Protein AF-A0A3D4Q460-F1 (afdb_monomer)

Mean predicted aligned error: 18.68 Å

Foldseek 3Di:
DVVCCVPCVVVVVVVVVVVVVVVVVVVVVVVVVVVVVVVVVVVVVVVVVVVVVVVVVVVVVVVVVVVVVVVVPDPDPPPPDLPLPVVLVVLLVVCVPDDDDQLDPSNLSVVSPDDPVPDDPVSVVSCVVRVD

Sequence (132 aa):
MIRFFREQKFLAALLTLSLLVILACFIMIHYTNKKAAEAAITAQEAKQVQTTIDTMTVIAGIAEQELQESASNEAPVNPVGDVKPQESLDRVAALNGRVPE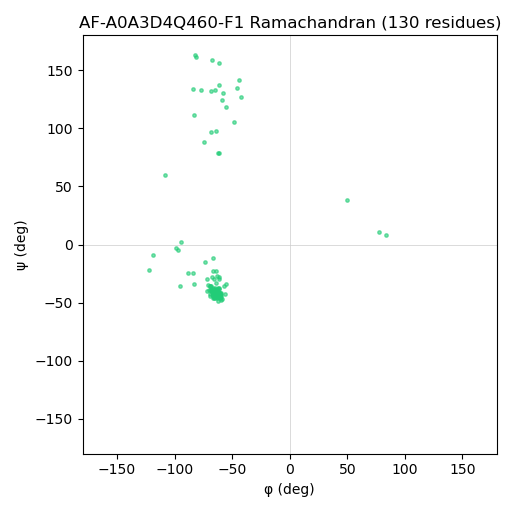VGSDDWCEVMMVKDADAWTKEEQDIFAQRCL

Structure (mmCIF, N/CA/C/O backbone):
data_AF-A0A3D4Q460-F1
#
_entry.id   AF-A0A3D4Q460-F1
#
loop_
_atom_site.group_PDB
_atom_site.id
_atom_site.type_symbol
_atom_site.label_atom_id
_atom_site.label_alt_id
_atom_site.label_comp_id
_atom_site.label_asym_id
_atom_site.label_entity_id
_atom_site.label_seq_id
_atom_site.pdbx_PDB_ins_code
_atom_site.Cartn_x
_atom_site.Cartn_y
_atom_site.Cartn_z
_atom_site.occupancy
_atom_site.B_iso_or_equiv
_atom_site.auth_seq_id
_atom_site.auth_comp_id
_atom_site.auth_asym_id
_atom_site.auth_atom_id
_atom_site.pdbx_PDB_model_num
ATOM 1 N N . MET A 1 1 ? -45.057 -24.743 46.962 1.00 53.94 1 MET A N 1
ATOM 2 C CA . MET A 1 1 ? -44.633 -23.363 46.630 1.00 53.94 1 MET A CA 1
ATOM 3 C C . MET A 1 1 ? -45.817 -22.412 46.383 1.00 53.94 1 MET A C 1
ATOM 5 O O . MET A 1 1 ? -45.833 -21.337 46.959 1.00 53.94 1 MET A O 1
ATOM 9 N N . ILE A 1 2 ? -46.861 -22.818 45.642 1.00 60.94 2 ILE A N 1
ATOM 10 C CA . ILE A 1 2 ? -48.012 -21.954 45.274 1.00 60.94 2 ILE A CA 1
ATOM 11 C C . 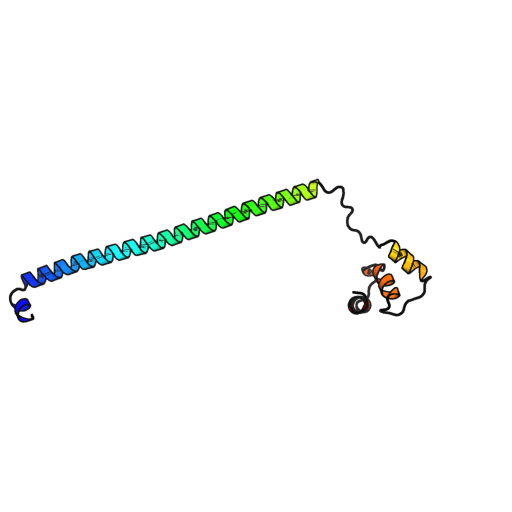ILE A 1 2 ? -48.898 -21.507 46.467 1.00 60.94 2 ILE A C 1
ATOM 13 O O . ILE A 1 2 ? -49.441 -20.407 46.440 1.00 60.94 2 ILE A O 1
ATOM 17 N N . ARG A 1 3 ? -49.018 -22.295 47.553 1.00 57.47 3 ARG A N 1
ATOM 18 C CA . ARG A 1 3 ? -49.792 -21.882 48.751 1.00 57.47 3 ARG A CA 1
ATOM 19 C C . ARG A 1 3 ? -49.115 -20.773 49.576 1.00 57.47 3 ARG A C 1
ATOM 21 O O . ARG A 1 3 ? -49.816 -19.940 50.135 1.00 57.47 3 ARG A O 1
ATOM 28 N N . PHE A 1 4 ? -47.780 -20.703 49.567 1.00 64.12 4 PHE A N 1
ATOM 29 C CA . PHE A 1 4 ? -46.998 -19.692 50.300 1.00 64.12 4 PHE A CA 1
ATOM 30 C C . PHE A 1 4 ? -47.195 -18.280 49.719 1.00 64.12 4 PHE A C 1
ATOM 32 O O . PHE A 1 4 ? -47.359 -17.310 50.454 1.00 64.12 4 PHE A O 1
ATOM 39 N N . PHE A 1 5 ? -47.292 -18.186 48.388 1.00 61.03 5 PHE A N 1
ATOM 40 C CA . PHE A 1 5 ? -47.586 -16.943 47.663 1.00 61.03 5 PHE A CA 1
ATOM 41 C C . PHE A 1 5 ? -49.003 -16.405 47.911 1.00 61.03 5 PHE A C 1
ATOM 43 O O . PHE A 1 5 ? -49.249 -15.214 47.728 1.00 61.03 5 PHE A O 1
ATOM 50 N N . ARG A 1 6 ? -49.946 -17.262 48.326 1.00 65.81 6 ARG A N 1
ATOM 51 C CA . ARG A 1 6 ? -51.343 -16.864 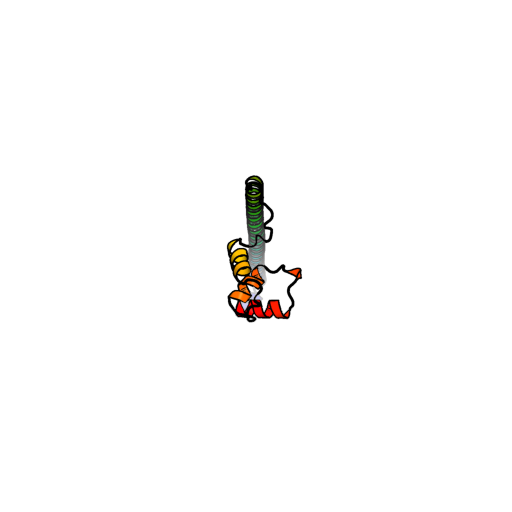48.540 1.00 65.81 6 ARG A CA 1
ATOM 52 C C . ARG A 1 6 ? -51.574 -16.225 49.911 1.00 65.81 6 ARG A C 1
ATOM 54 O O . ARG A 1 6 ? -52.392 -15.313 50.009 1.00 65.81 6 ARG A O 1
ATOM 61 N N . GLU A 1 7 ? -50.856 -16.682 50.936 1.00 72.50 7 GLU A N 1
ATOM 62 C CA . GLU A 1 7 ? -50.992 -16.205 52.322 1.00 72.50 7 GLU A CA 1
ATOM 63 C C . GLU A 1 7 ? -49.980 -15.109 52.682 1.00 72.50 7 GLU A C 1
ATOM 65 O O . GLU A 1 7 ? -50.344 -14.154 53.362 1.00 72.50 7 GLU A O 1
ATOM 70 N N . GLN A 1 8 ? -48.745 -15.160 52.168 1.00 76.94 8 GLN A N 1
ATOM 71 C CA . GLN A 1 8 ? -47.710 -14.155 52.448 1.00 76.94 8 GLN A CA 1
ATOM 72 C C . GLN A 1 8 ? -47.412 -13.258 51.242 1.00 76.94 8 GLN A C 1
ATOM 74 O O . GLN A 1 8 ? -46.286 -13.170 50.749 1.00 76.94 8 GLN A O 1
ATOM 79 N N . LYS A 1 9 ? -48.445 -12.545 50.778 1.00 81.00 9 LYS A N 1
ATOM 80 C CA . LYS A 1 9 ? -48.375 -11.636 49.617 1.00 81.00 9 LYS A CA 1
ATOM 81 C C . LYS A 1 9 ? -47.306 -10.546 49.771 1.00 81.00 9 LYS A C 1
ATOM 83 O O . LYS A 1 9 ? -46.647 -10.197 48.798 1.00 81.00 9 LYS A O 1
ATOM 88 N N . PHE A 1 10 ? -47.100 -10.049 50.993 1.00 85.00 10 PHE A N 1
ATOM 89 C CA . PHE A 1 10 ? -46.072 -9.048 51.301 1.00 85.00 10 PHE A CA 1
ATOM 90 C C . PHE A 1 10 ? -44.649 -9.582 51.134 1.00 85.00 10 PHE A C 1
ATOM 92 O O . PHE A 1 10 ? -43.802 -8.906 50.553 1.00 85.00 10 PHE A O 1
ATOM 99 N N . LEU A 1 11 ? -44.391 -10.802 51.611 1.00 84.62 11 LEU A N 1
ATOM 100 C CA . LEU A 1 11 ? -43.069 -11.416 51.520 1.00 84.62 11 LEU A CA 1
ATOM 101 C C . LEU A 1 11 ? -42.719 -11.727 50.059 1.00 84.62 11 LEU A C 1
ATOM 103 O O . LEU A 1 11 ? -41.613 -11.437 49.615 1.00 84.62 11 LEU A O 1
ATOM 107 N N . ALA A 1 12 ? -43.694 -12.222 49.290 1.00 84.56 12 ALA A N 1
ATOM 108 C CA . ALA A 1 12 ? -43.563 -12.409 47.848 1.00 84.56 12 ALA A CA 1
ATOM 109 C C . ALA A 1 12 ? -43.271 -11.091 47.107 1.00 84.56 12 ALA A C 1
ATOM 111 O O . ALA A 1 12 ? -42.358 -11.053 46.285 1.00 84.56 12 ALA A O 1
ATOM 112 N N . ALA A 1 13 ? -43.993 -10.011 47.433 1.00 86.69 13 ALA A N 1
ATOM 113 C CA . ALA A 1 13 ? -43.798 -8.696 46.820 1.00 86.69 13 ALA A CA 1
ATOM 114 C C . ALA A 1 13 ? -42.394 -8.123 47.091 1.00 86.69 13 ALA A C 1
ATOM 116 O O . ALA A 1 13 ? -41.733 -7.643 46.168 1.00 86.69 13 ALA A O 1
ATOM 117 N N . LEU A 1 14 ? -41.904 -8.229 48.331 1.00 88.25 14 LEU A N 1
ATOM 118 C CA . LEU A 1 14 ? -40.551 -7.802 48.708 1.00 88.25 14 LEU A CA 1
ATOM 119 C C . LEU A 1 14 ? -39.465 -8.597 47.976 1.00 88.25 14 LEU A C 1
ATOM 121 O O . LEU A 1 14 ? -38.483 -8.01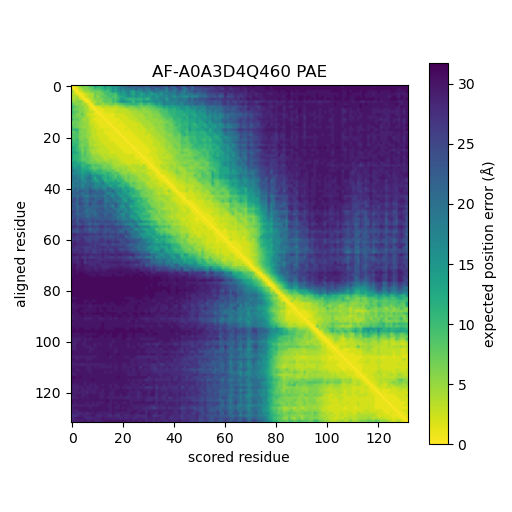8 47.515 1.00 88.25 14 LEU A O 1
ATOM 125 N N . LEU A 1 15 ? -39.657 -9.907 47.823 1.00 89.19 15 LEU A N 1
ATOM 126 C CA . LEU A 1 15 ? -38.712 -10.774 47.120 1.00 89.19 15 LEU A CA 1
ATOM 127 C C . LEU A 1 15 ? -38.661 -10.435 45.622 1.00 89.19 15 LEU A C 1
ATOM 129 O O . LEU A 1 15 ? -37.577 -10.312 45.057 1.00 89.19 15 LEU A O 1
ATOM 133 N N . THR A 1 16 ? -39.815 -10.188 44.992 1.00 89.50 16 THR A N 1
ATOM 134 C CA . THR A 1 16 ? -39.869 -9.742 43.589 1.00 89.50 16 THR A CA 1
ATOM 135 C C . THR A 1 16 ? -39.269 -8.354 43.382 1.00 89.50 16 THR A C 1
ATOM 137 O O . THR A 1 16 ? -38.584 -8.137 42.386 1.00 89.50 16 THR A O 1
ATOM 140 N N . LEU A 1 17 ? -39.476 -7.426 44.324 1.00 92.12 17 LEU A N 1
ATOM 141 C CA . LEU A 1 17 ? -38.900 -6.082 44.261 1.00 92.12 17 LEU A CA 1
ATOM 142 C C . LEU A 1 17 ? -37.372 -6.137 44.385 1.00 92.12 17 LEU A C 1
ATOM 144 O O . LEU A 1 17 ? -36.666 -5.516 43.598 1.00 92.12 17 LEU A O 1
ATOM 148 N N . SER A 1 18 ? -36.868 -6.933 45.331 1.00 93.50 18 SER A N 1
ATOM 149 C CA . SER A 1 18 ? -35.435 -7.180 45.509 1.00 93.50 18 SER A CA 1
ATOM 150 C C . SER A 1 18 ? -34.806 -7.773 44.245 1.00 93.50 18 SER A C 1
ATOM 152 O O . SER A 1 18 ? -33.800 -7.264 43.750 1.00 93.50 18 SER A O 1
ATOM 154 N N . LEU A 1 19 ? -35.450 -8.785 43.652 1.00 94.25 19 LEU A N 1
ATOM 155 C CA . LEU A 1 19 ? -34.990 -9.389 42.404 1.00 94.25 19 LEU A CA 1
ATOM 156 C C . LEU A 1 19 ? -34.943 -8.366 41.261 1.00 94.25 19 LEU A C 1
ATOM 158 O O . LEU A 1 19 ? -33.961 -8.327 40.527 1.00 94.25 19 LEU A O 1
ATOM 162 N N . LEU A 1 20 ? -35.968 -7.516 41.130 1.00 94.94 20 LEU A N 1
ATOM 163 C CA . LEU A 1 20 ? -36.027 -6.470 40.105 1.00 94.94 20 LEU A CA 1
ATOM 164 C C . LEU A 1 20 ? -34.879 -5.466 40.227 1.00 94.94 20 LEU A C 1
ATOM 166 O O . LEU A 1 20 ? -34.289 -5.096 39.213 1.00 94.94 20 LEU A O 1
ATOM 170 N N . VAL A 1 21 ? -34.537 -5.055 41.449 1.00 95.69 21 VAL A N 1
ATOM 171 C CA . VAL A 1 21 ? -33.413 -4.139 41.692 1.00 95.69 21 VAL A CA 1
ATOM 172 C C . VAL A 1 21 ? -32.090 -4.789 41.286 1.00 95.69 21 VAL A C 1
ATOM 174 O O . VAL A 1 21 ? -31.298 -4.171 40.579 1.00 95.69 21 VAL A O 1
ATOM 177 N N . ILE A 1 22 ? -31.870 -6.055 41.653 1.00 95.00 22 ILE A N 1
ATOM 178 C CA . ILE A 1 22 ? -30.656 -6.795 41.275 1.00 95.00 22 ILE A CA 1
ATOM 179 C C . ILE A 1 22 ? -30.551 -6.930 39.750 1.00 95.00 22 ILE A C 1
ATOM 181 O O . ILE A 1 22 ? -29.478 -6.721 39.181 1.00 95.00 22 ILE A O 1
ATOM 185 N N . LEU A 1 23 ? -31.664 -7.228 39.077 1.00 94.62 23 LEU A N 1
ATOM 186 C CA . LEU A 1 23 ? -31.721 -7.366 37.621 1.00 94.62 23 LEU A CA 1
ATOM 187 C C . LEU A 1 23 ? -31.433 -6.031 36.921 1.00 94.62 23 LEU A C 1
ATOM 189 O O . LEU A 1 23 ? -30.655 -5.992 35.969 1.00 94.62 23 LEU A O 1
ATOM 193 N N . ALA A 1 24 ? -31.983 -4.928 37.436 1.00 93.44 24 ALA A N 1
ATOM 194 C CA . ALA A 1 24 ? -31.700 -3.586 36.939 1.00 93.44 24 ALA A CA 1
ATOM 195 C C . ALA A 1 24 ? -30.217 -3.214 37.101 1.00 93.44 24 ALA A C 1
ATOM 197 O O . ALA A 1 24 ? -29.614 -2.704 36.157 1.00 93.44 24 ALA A O 1
ATOM 198 N N . CYS A 1 25 ? -29.602 -3.523 38.249 1.00 91.56 25 CYS A N 1
ATOM 199 C CA . CYS A 1 25 ? -28.169 -3.312 38.464 1.00 91.56 25 CYS A CA 1
ATOM 200 C C . CYS A 1 25 ? -27.315 -4.126 37.482 1.00 91.56 25 CYS A C 1
ATOM 202 O O . CYS A 1 25 ? -26.394 -3.578 36.877 1.00 91.56 25 CYS A O 1
ATOM 204 N N . PHE A 1 26 ? -27.641 -5.404 37.270 1.00 94.81 26 PHE A N 1
ATOM 205 C CA . PHE A 1 26 ? -26.927 -6.260 36.318 1.00 94.81 26 PHE A CA 1
ATOM 206 C C . PHE A 1 26 ? -27.005 -5.727 34.886 1.00 94.81 26 PHE A C 1
ATOM 208 O O . PHE A 1 26 ? -25.986 -5.660 34.196 1.00 94.81 26 PHE A O 1
ATOM 215 N N . ILE A 1 27 ? -28.198 -5.308 34.454 1.00 92.62 27 ILE A N 1
ATOM 216 C CA . ILE A 1 27 ? -28.405 -4.715 33.129 1.00 92.62 27 ILE A CA 1
ATOM 217 C C . ILE A 1 27 ? -27.575 -3.438 32.987 1.00 92.62 27 ILE A C 1
ATOM 219 O O . ILE A 1 27 ? -26.902 -3.261 31.973 1.00 92.62 27 ILE A O 1
ATOM 223 N N . MET A 1 28 ? -27.578 -2.570 34.003 1.00 91.00 28 MET A N 1
ATOM 224 C CA . MET A 1 28 ? -26.853 -1.301 33.953 1.00 91.00 28 MET A CA 1
ATOM 225 C C . MET A 1 28 ? -25.338 -1.521 33.825 1.00 91.00 28 MET A C 1
ATOM 227 O O . MET A 1 28 ? -24.718 -0.902 32.965 1.00 91.00 28 MET A O 1
ATOM 231 N N . ILE A 1 29 ? -24.767 -2.457 34.596 1.00 91.75 29 ILE A N 1
ATOM 232 C CA . ILE A 1 29 ? -23.339 -2.821 34.541 1.00 91.75 29 ILE A CA 1
ATOM 233 C C . ILE A 1 29 ? -22.966 -3.422 33.180 1.00 91.75 29 ILE A C 1
ATOM 235 O O . ILE A 1 29 ? -21.935 -3.079 32.600 1.00 91.75 29 ILE A O 1
ATOM 239 N N . HIS A 1 30 ? -23.799 -4.312 32.637 1.00 87.00 30 HIS A N 1
ATOM 240 C CA . HIS A 1 30 ? -23.538 -4.892 31.319 1.00 87.00 30 HIS A CA 1
ATOM 241 C C . HIS A 1 30 ? -23.573 -3.839 30.212 1.00 87.00 30 HIS A C 1
ATOM 243 O O . HIS A 1 30 ? -22.756 -3.877 29.291 1.00 87.00 30 HIS A O 1
ATOM 249 N N . TYR A 1 31 ? -24.504 -2.891 30.302 1.00 87.88 31 TYR A N 1
ATOM 250 C CA . TYR A 1 31 ? -24.667 -1.853 29.296 1.00 87.88 31 TYR A CA 1
ATOM 251 C C . TYR A 1 31 ? -23.529 -0.827 29.334 1.00 87.88 31 TYR A C 1
ATOM 253 O O . TYR A 1 31 ? -23.029 -0.430 28.281 1.00 87.88 31 TYR A O 1
ATOM 261 N N . THR A 1 32 ? -23.073 -0.430 30.527 1.00 86.88 32 THR A N 1
ATOM 262 C CA . THR A 1 32 ? -21.921 0.471 30.675 1.00 86.88 32 THR A CA 1
ATOM 263 C C . THR A 1 32 ? -20.627 -0.187 30.213 1.00 86.88 32 THR A C 1
ATOM 265 O O . THR A 1 32 ? -19.885 0.432 29.453 1.00 86.88 32 THR A O 1
ATOM 268 N N . ASN A 1 33 ? -20.386 -1.451 30.573 1.00 86.69 33 ASN A N 1
ATOM 269 C CA . ASN A 1 33 ? -19.197 -2.182 30.128 1.00 86.69 33 ASN A CA 1
ATOM 270 C C . ASN A 1 33 ? -19.167 -2.377 28.610 1.00 86.69 33 ASN A C 1
ATOM 272 O O . ASN A 1 33 ? -18.116 -2.213 27.995 1.00 86.69 3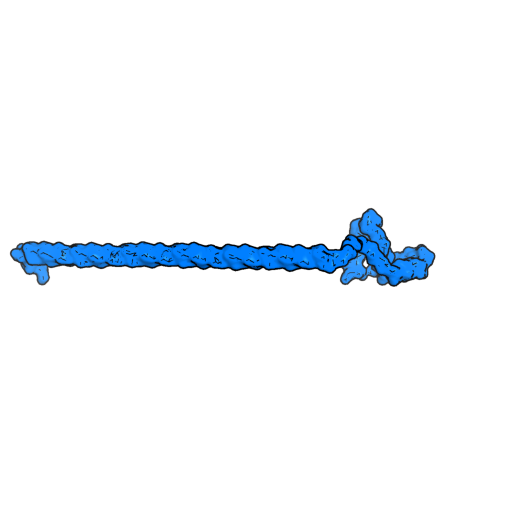3 ASN A O 1
ATOM 276 N N . LYS A 1 34 ? -20.314 -2.675 27.985 1.00 82.19 34 LYS A N 1
ATOM 277 C CA . LYS A 1 34 ? -20.394 -2.817 26.527 1.00 82.19 34 LYS A CA 1
ATOM 278 C C . LYS A 1 34 ? -20.071 -1.503 25.811 1.00 82.19 34 LYS A C 1
ATOM 280 O O . LYS A 1 34 ? -19.255 -1.497 24.896 1.00 82.19 34 LYS A O 1
ATOM 285 N N . LYS A 1 35 ? -20.640 -0.385 26.272 1.00 79.06 35 LYS A N 1
ATOM 286 C CA . LYS A 1 35 ? -20.339 0.938 25.704 1.00 79.06 35 LYS A CA 1
ATOM 287 C C . LYS A 1 35 ? -18.886 1.360 25.913 1.00 79.06 35 LYS A C 1
ATOM 289 O O . LYS A 1 35 ? -18.292 1.943 25.013 1.00 79.06 35 LYS A O 1
ATOM 294 N N . ALA A 1 36 ? -18.312 1.066 27.079 1.00 75.06 36 ALA A N 1
ATOM 295 C CA . ALA A 1 36 ? -16.907 1.348 27.355 1.00 75.06 36 ALA A CA 1
ATOM 296 C C . ALA A 1 36 ? -15.972 0.520 26.455 1.00 75.06 36 ALA A C 1
ATOM 298 O O . ALA A 1 36 ? -14.980 1.050 25.961 1.00 75.06 36 ALA A O 1
ATOM 299 N N . ALA A 1 37 ? -16.313 -0.746 26.195 1.00 75.75 37 ALA A N 1
ATOM 300 C CA . ALA A 1 37 ? -15.566 -1.605 25.281 1.00 75.75 37 ALA A CA 1
ATOM 301 C C . ALA A 1 37 ? -15.627 -1.097 23.831 1.00 75.75 37 ALA A C 1
ATOM 303 O O . ALA A 1 37 ? -14.591 -0.980 23.184 1.00 75.75 37 ALA A O 1
ATOM 304 N N . GLU A 1 38 ? -16.812 -0.729 23.336 1.00 73.62 38 GLU A N 1
ATOM 305 C CA . GLU A 1 38 ? -16.979 -0.173 21.984 1.00 73.62 38 GLU A CA 1
ATOM 306 C C . GLU A 1 38 ? -16.210 1.151 21.816 1.00 73.62 38 GLU A C 1
ATOM 308 O O . GLU A 1 38 ? -15.494 1.328 20.831 1.00 73.62 38 GLU A O 1
ATOM 313 N N . ALA A 1 39 ? -16.265 2.043 22.812 1.00 73.81 39 ALA A N 1
ATOM 314 C CA . ALA A 1 39 ? -15.505 3.292 22.800 1.00 73.81 39 ALA A CA 1
ATOM 315 C C . ALA A 1 39 ? -13.982 3.057 22.789 1.00 73.81 39 ALA A C 1
ATOM 317 O O . ALA A 1 39 ? -13.256 3.737 22.062 1.00 73.81 39 ALA A O 1
ATOM 318 N N . ALA A 1 40 ? -13.491 2.071 23.547 1.00 74.94 40 ALA A N 1
ATOM 319 C CA . ALA A 1 40 ? -12.073 1.723 23.575 1.00 74.94 40 ALA A CA 1
ATOM 320 C C . ALA A 1 40 ? -11.579 1.178 22.224 1.00 74.94 40 ALA A C 1
ATOM 322 O O . ALA A 1 40 ? -10.503 1.571 21.776 1.00 74.94 40 ALA A O 1
ATOM 323 N N . ILE A 1 41 ? -12.381 0.344 21.549 1.00 73.25 41 ILE A N 1
ATOM 324 C CA . ILE A 1 41 ? -12.056 -0.180 20.213 1.00 73.25 41 ILE A CA 1
ATOM 325 C C . ILE A 1 41 ? -11.962 0.973 19.206 1.00 73.25 41 ILE A C 1
ATOM 327 O O . ILE A 1 41 ? -10.943 1.110 18.536 1.00 73.25 41 ILE A O 1
ATOM 331 N N . THR A 1 42 ? -12.955 1.870 19.174 1.00 77.38 42 THR A N 1
ATOM 332 C CA . THR A 1 42 ? -12.931 3.021 18.251 1.00 77.38 42 THR A CA 1
ATOM 333 C C . THR A 1 42 ? -11.760 3.975 18.501 1.00 77.38 42 THR A C 1
ATOM 335 O O . THR A 1 42 ? -11.159 4.485 17.557 1.00 77.38 42 THR A O 1
ATOM 338 N N . ALA A 1 43 ? -11.382 4.199 19.765 1.00 78.62 43 ALA A N 1
ATOM 339 C CA . ALA A 1 43 ? -10.232 5.034 20.104 1.00 78.62 43 ALA A CA 1
ATOM 340 C C . ALA A 1 43 ? -8.902 4.377 19.698 1.00 78.62 43 ALA A C 1
ATOM 342 O O . ALA A 1 43 ? -7.971 5.066 19.276 1.00 78.62 43 ALA A O 1
ATOM 343 N N . GLN A 1 44 ? -8.811 3.050 19.807 1.00 75.00 44 GLN A N 1
ATOM 344 C CA . GLN A 1 44 ? -7.640 2.290 19.387 1.00 75.00 44 GLN A CA 1
ATOM 345 C C . GLN A 1 44 ? -7.485 2.289 17.862 1.00 75.00 44 GLN A C 1
ATOM 347 O O . GLN A 1 44 ? -6.384 2.540 17.374 1.00 75.00 44 GLN A O 1
ATOM 352 N N . GLU A 1 45 ? -8.571 2.083 17.116 1.00 72.31 45 GLU A N 1
ATOM 353 C CA . GLU A 1 45 ? -8.568 2.148 15.650 1.00 72.31 45 GLU A CA 1
ATOM 354 C C . GLU A 1 45 ? -8.175 3.542 15.152 1.00 72.31 45 GLU A C 1
ATOM 356 O O . GLU A 1 45 ? -7.292 3.660 14.304 1.00 72.31 45 GLU A O 1
ATOM 361 N N . ALA A 1 46 ? -8.731 4.609 15.737 1.00 74.94 46 ALA A N 1
ATOM 362 C CA . ALA A 1 46 ? -8.355 5.980 15.390 1.00 74.94 46 ALA A CA 1
ATOM 363 C C . ALA A 1 46 ? -6.862 6.256 15.637 1.00 74.94 46 ALA A C 1
ATOM 365 O O . ALA A 1 46 ? -6.190 6.871 14.808 1.00 74.94 46 ALA A O 1
ATOM 366 N N . LYS A 1 47 ? -6.314 5.760 16.755 1.00 79.00 47 LYS A N 1
ATOM 367 C CA . LYS A 1 47 ? -4.891 5.913 17.078 1.00 79.00 47 LYS A CA 1
ATOM 368 C C . LYS A 1 47 ? -4.000 5.124 16.117 1.00 79.00 47 LYS A C 1
ATOM 370 O O . LYS A 1 47 ? -2.965 5.634 15.701 1.00 79.00 47 LYS A O 1
ATOM 375 N N . GLN A 1 48 ? -4.404 3.912 15.744 1.00 78.81 48 GLN A N 1
ATOM 376 C CA . GLN A 1 48 ? -3.671 3.084 14.789 1.00 78.81 48 GLN A CA 1
ATOM 377 C C . GLN A 1 48 ? -3.663 3.717 13.391 1.00 78.81 48 GLN A C 1
ATOM 379 O O . GLN A 1 48 ? -2.600 3.842 12.786 1.00 78.81 48 GLN A O 1
ATOM 384 N N . VAL A 1 49 ? -4.814 4.194 12.912 1.00 81.06 49 VAL A N 1
ATOM 385 C CA . VAL A 1 49 ? -4.918 4.898 11.625 1.00 81.06 49 VAL A CA 1
ATOM 386 C C . VAL A 1 49 ? -4.039 6.149 11.617 1.00 81.06 49 VAL A C 1
ATOM 388 O O . VAL A 1 49 ? -3.294 6.352 10.661 1.00 81.06 49 VAL A O 1
ATOM 391 N N . GLN A 1 50 ? -4.042 6.937 12.698 1.00 80.88 50 GLN A N 1
ATOM 392 C CA . GLN A 1 50 ? -3.173 8.110 12.804 1.00 80.88 50 GLN A CA 1
ATOM 393 C C . GLN A 1 50 ? -1.691 7.730 12.720 1.00 80.88 50 GLN A C 1
ATOM 395 O O . GLN A 1 50 ? -0.955 8.331 11.946 1.00 80.88 50 GLN A O 1
ATOM 400 N N . THR A 1 51 ? -1.256 6.688 13.441 1.00 83.50 51 THR A N 1
ATOM 401 C CA . THR A 1 51 ? 0.142 6.237 13.360 1.00 83.50 51 THR A CA 1
ATOM 402 C C . THR A 1 51 ? 0.524 5.778 11.955 1.00 83.50 51 THR A C 1
ATOM 404 O O . THR A 1 51 ? 1.628 6.062 11.502 1.00 83.50 51 THR A O 1
ATOM 407 N N . THR A 1 52 ? -0.384 5.120 11.230 1.00 82.75 52 THR A N 1
ATOM 408 C CA . THR A 1 52 ? -0.140 4.732 9.837 1.00 82.75 52 THR A CA 1
ATOM 409 C C . THR A 1 52 ? 0.014 5.959 8.938 1.00 82.75 52 THR A C 1
ATOM 411 O O . THR A 1 52 ? 0.972 6.025 8.170 1.00 82.75 52 THR A O 1
ATOM 414 N N . ILE A 1 53 ? -0.856 6.962 9.069 1.00 85.56 53 ILE A N 1
ATOM 415 C CA . ILE A 1 53 ? -0.766 8.211 8.294 1.00 85.56 53 ILE A CA 1
ATOM 416 C C . ILE A 1 53 ? 0.541 8.958 8.599 1.00 85.56 53 ILE A C 1
ATOM 418 O O . ILE A 1 53 ? 1.221 9.405 7.673 1.00 85.56 53 ILE A O 1
ATOM 422 N N . ASP A 1 54 ? 0.939 9.036 9.869 1.00 87.31 54 ASP A N 1
ATOM 423 C CA . ASP A 1 54 ? 2.188 9.687 10.273 1.00 87.31 54 ASP A CA 1
ATOM 424 C C . ASP A 1 54 ? 3.403 8.969 9.663 1.00 87.31 54 ASP A C 1
ATOM 426 O O . ASP A 1 54 ? 4.294 9.614 9.109 1.00 87.31 54 ASP A O 1
ATOM 430 N N . THR A 1 55 ? 3.416 7.627 9.669 1.00 86.38 55 THR A N 1
ATOM 431 C CA . THR A 1 55 ? 4.498 6.857 9.028 1.00 86.38 55 THR A CA 1
ATOM 432 C C . THR A 1 55 ? 4.550 7.071 7.518 1.00 86.38 55 THR A C 1
ATOM 434 O O . THR A 1 55 ? 5.633 7.265 6.971 1.00 86.38 55 THR A O 1
ATOM 437 N N . MET A 1 56 ? 3.398 7.096 6.840 1.00 80.75 56 MET A N 1
ATOM 438 C CA . MET A 1 56 ? 3.332 7.353 5.399 1.00 80.75 56 MET A CA 1
ATOM 439 C C . MET A 1 56 ? 3.845 8.755 5.052 1.00 80.75 56 MET A C 1
ATOM 441 O O . MET A 1 56 ? 4.565 8.918 4.071 1.00 80.75 56 MET A O 1
ATOM 445 N N . THR A 1 57 ? 3.531 9.749 5.883 1.00 88.88 57 THR A N 1
ATOM 446 C CA . THR A 1 57 ? 3.978 11.136 5.693 1.00 88.88 57 THR A CA 1
ATOM 447 C C . THR A 1 57 ? 5.496 11.262 5.835 1.00 88.88 57 THR A C 1
ATOM 449 O O . THR A 1 57 ? 6.138 11.940 5.037 1.00 88.88 57 THR A O 1
ATOM 452 N N . VAL A 1 58 ? 6.096 10.561 6.804 1.00 89.88 58 VAL A N 1
ATOM 453 C CA . VAL A 1 58 ? 7.558 10.534 6.976 1.00 89.88 58 VAL A CA 1
ATOM 454 C C . VAL A 1 58 ? 8.245 9.869 5.783 1.00 89.88 58 VAL A C 1
ATOM 456 O O . VAL A 1 58 ? 9.234 10.396 5.281 1.00 89.88 58 VAL A O 1
ATOM 459 N N . ILE A 1 59 ? 7.716 8.741 5.298 1.00 84.81 59 ILE A N 1
ATOM 460 C CA . ILE A 1 59 ? 8.273 8.041 4.130 1.00 84.81 59 ILE A CA 1
ATOM 461 C C . ILE A 1 59 ? 8.212 8.931 2.884 1.00 84.81 59 ILE A C 1
ATOM 463 O O . ILE A 1 59 ? 9.185 8.988 2.137 1.00 84.81 59 ILE A O 1
ATOM 467 N N . ALA A 1 60 ? 7.105 9.652 2.681 1.00 82.62 60 ALA A N 1
ATOM 468 C CA . ALA A 1 60 ? 6.975 10.598 1.577 1.00 82.62 60 ALA A CA 1
ATOM 469 C C . ALA A 1 60 ? 8.027 11.717 1.655 1.00 82.62 60 ALA A C 1
ATOM 471 O O . ALA A 1 60 ? 8.683 11.998 0.657 1.00 82.62 60 ALA A O 1
ATOM 472 N N . GLY A 1 61 ? 8.258 12.288 2.843 1.00 85.31 61 GLY A N 1
ATOM 473 C CA . GLY A 1 61 ? 9.282 13.320 3.034 1.00 85.31 61 GLY A CA 1
ATOM 474 C C . GLY A 1 61 ? 10.707 12.824 2.766 1.00 85.31 61 GLY A C 1
ATOM 475 O O . GLY A 1 61 ? 11.491 13.526 2.135 1.00 85.31 61 GLY A O 1
ATOM 476 N N . ILE A 1 62 ? 11.033 11.595 3.184 1.00 86.25 62 ILE A N 1
ATOM 477 C CA . ILE A 1 62 ? 12.335 10.976 2.884 1.00 86.25 62 ILE A CA 1
ATOM 478 C C . ILE A 1 62 ? 12.480 10.749 1.375 1.00 86.25 62 ILE A C 1
ATOM 480 O O . ILE A 1 62 ? 13.519 11.069 0.808 1.00 86.25 62 ILE A O 1
ATOM 484 N N . ALA A 1 63 ? 11.438 10.247 0.707 1.00 80.94 63 ALA A N 1
ATOM 485 C CA . ALA A 1 63 ? 11.461 10.040 -0.738 1.00 80.94 63 ALA A CA 1
ATOM 486 C C . ALA A 1 63 ? 11.648 11.357 -1.513 1.00 80.94 63 ALA A C 1
ATOM 488 O O . ALA A 1 63 ? 12.420 11.397 -2.467 1.00 80.94 63 ALA A O 1
ATOM 489 N N . GLU A 1 64 ? 10.988 12.442 -1.098 1.00 81.31 64 GLU A N 1
ATOM 490 C CA . GLU A 1 64 ? 11.181 13.770 -1.697 1.00 81.31 64 GLU A CA 1
ATOM 491 C C . GLU A 1 64 ? 12.606 14.295 -1.493 1.00 81.31 64 GLU A C 1
ATOM 493 O O . GLU A 1 64 ? 13.186 14.860 -2.421 1.00 81.31 64 GLU A O 1
ATOM 498 N N . GLN A 1 65 ? 13.190 14.080 -0.312 1.00 85.06 65 GLN A N 1
ATOM 499 C CA . GLN A 1 65 ? 14.560 14.492 -0.021 1.00 85.06 65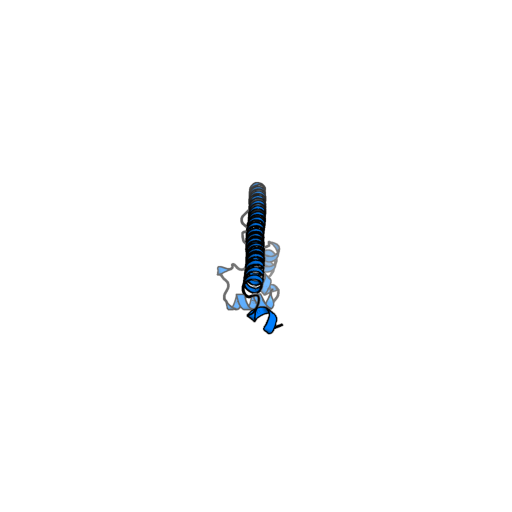 GLN A CA 1
ATOM 500 C C . GLN A 1 65 ? 15.582 13.709 -0.861 1.00 85.06 65 GLN A C 1
ATOM 502 O O . GLN A 1 65 ? 16.444 14.320 -1.484 1.00 85.06 65 GLN A O 1
ATOM 507 N N . GLU A 1 66 ? 15.450 12.385 -0.952 1.00 78.00 66 GLU A N 1
ATOM 508 C CA . GLU A 1 66 ? 16.311 11.532 -1.787 1.00 78.00 66 GLU A CA 1
ATOM 509 C C . GLU A 1 66 ? 16.202 11.896 -3.278 1.00 78.00 66 GLU A C 1
ATOM 511 O O . GLU A 1 66 ? 17.205 11.930 -3.995 1.00 78.00 66 GLU A O 1
ATOM 516 N N . LEU A 1 67 ? 14.997 12.230 -3.758 1.00 75.88 67 LEU A N 1
ATOM 517 C CA . LEU A 1 67 ? 14.791 12.712 -5.127 1.00 75.88 67 LEU A CA 1
ATOM 518 C C . LEU A 1 67 ? 15.455 14.072 -5.363 1.00 75.88 67 LEU A C 1
ATOM 520 O O . LEU A 1 67 ? 16.063 14.278 -6.411 1.00 75.88 67 LEU A O 1
ATOM 524 N N . GLN A 1 68 ? 15.369 14.997 -4.405 1.00 76.44 68 GLN A N 1
ATOM 525 C CA . GLN A 1 68 ? 16.030 16.299 -4.505 1.00 76.44 68 GLN A CA 1
ATOM 526 C C . GLN A 1 68 ? 17.552 16.177 -4.441 1.00 76.44 68 GLN A C 1
ATOM 528 O O . GLN A 1 68 ? 18.245 16.849 -5.203 1.00 76.44 68 GLN A O 1
ATOM 533 N N . GLU A 1 69 ? 18.085 15.313 -3.580 1.00 75.19 69 GLU A N 1
ATOM 534 C CA . GLU A 1 69 ? 19.521 15.039 -3.493 1.00 75.19 69 GLU A CA 1
ATOM 535 C C . GLU A 1 69 ? 20.038 14.345 -4.762 1.00 75.19 69 GLU A C 1
ATOM 537 O O . GLU A 1 69 ? 21.110 14.702 -5.253 1.00 75.19 69 GLU A O 1
ATOM 542 N N . SER A 1 70 ? 19.252 13.441 -5.357 1.00 64.69 70 SER A N 1
ATOM 543 C CA . SER A 1 70 ? 19.562 12.813 -6.650 1.00 64.69 70 SER A CA 1
ATOM 544 C C . SER A 1 70 ? 19.534 13.827 -7.799 1.00 64.69 70 SER A C 1
ATOM 546 O O . SER A 1 70 ? 20.477 13.884 -8.582 1.00 64.69 70 SER A O 1
ATOM 548 N N . ALA A 1 71 ? 18.523 14.702 -7.852 1.00 62.00 71 ALA A N 1
ATOM 549 C CA . ALA A 1 71 ? 18.424 15.763 -8.859 1.00 62.00 71 ALA A CA 1
ATOM 550 C C . ALA A 1 71 ? 19.515 16.841 -8.710 1.00 62.00 71 ALA A C 1
ATOM 552 O O . ALA A 1 71 ? 19.894 17.487 -9.684 1.00 62.00 71 ALA A O 1
ATOM 553 N N . SER A 1 72 ? 20.023 17.051 -7.492 1.00 61.84 72 SER A N 1
ATOM 554 C CA . SER A 1 72 ? 21.083 18.029 -7.213 1.00 61.84 72 SER A CA 1
ATOM 555 C C . SER A 1 72 ? 22.489 17.473 -7.471 1.00 61.84 72 SER A C 1
ATOM 557 O O . SER A 1 72 ? 23.407 18.252 -7.728 1.00 61.84 72 SER A O 1
ATOM 559 N N . ASN A 1 73 ? 22.668 16.147 -7.404 1.00 60.06 73 ASN A N 1
ATOM 560 C CA . ASN A 1 73 ? 23.938 15.458 -7.667 1.00 60.06 73 ASN A CA 1
ATOM 561 C C . ASN A 1 73 ? 24.061 14.894 -9.092 1.00 60.06 73 ASN A C 1
ATOM 563 O O . ASN A 1 73 ? 25.134 14.407 -9.461 1.00 60.06 73 ASN A O 1
ATOM 567 N N . GLU A 1 74 ? 23.020 14.987 -9.920 1.00 50.66 74 GLU A N 1
ATOM 568 C CA . GLU A 1 74 ? 23.145 14.781 -11.360 1.00 50.66 74 GLU A CA 1
ATOM 569 C C . GLU A 1 74 ? 23.969 15.927 -11.976 1.00 50.66 74 GLU A C 1
ATOM 571 O O . GLU A 1 74 ? 23.471 16.998 -12.327 1.00 50.66 74 GLU A O 1
ATOM 576 N N . ALA A 1 75 ? 25.273 15.679 -12.156 1.00 55.56 75 ALA A N 1
ATOM 577 C CA . ALA A 1 75 ? 26.024 16.265 -13.267 1.00 55.56 75 ALA A CA 1
ATOM 578 C C . ALA A 1 75 ? 25.159 16.151 -14.534 1.00 55.56 75 ALA A C 1
ATOM 580 O O . ALA A 1 75 ? 24.493 15.126 -14.674 1.00 55.56 75 ALA A O 1
ATOM 581 N N . PRO A 1 76 ? 25.142 17.163 -15.426 1.00 47.66 76 PRO A N 1
ATOM 582 C CA . PRO A 1 76 ? 24.092 17.338 -16.421 1.00 47.66 76 PRO A CA 1
ATOM 583 C C . PRO A 1 76 ? 23.840 16.019 -17.135 1.00 47.66 76 PRO A C 1
ATOM 585 O O . PRO A 1 76 ? 24.659 15.576 -17.945 1.00 47.66 76 PRO A O 1
ATOM 588 N N . VAL A 1 77 ? 22.720 15.382 -16.797 1.00 50.03 77 VAL A N 1
ATOM 589 C CA . VAL A 1 77 ? 22.181 14.289 -17.581 1.00 50.03 77 VAL A CA 1
ATOM 590 C C . VAL A 1 77 ? 21.835 14.952 -18.894 1.00 50.03 77 VAL A C 1
ATOM 592 O O . VAL A 1 77 ? 20.824 15.642 -19.028 1.00 50.03 77 VAL A O 1
ATOM 595 N N . ASN A 1 78 ? 22.754 14.816 -19.853 1.00 52.44 78 ASN A N 1
ATOM 596 C CA . ASN A 1 78 ? 22.399 14.930 -21.251 1.00 52.44 78 ASN A CA 1
ATOM 597 C C . ASN A 1 78 ? 21.087 14.160 -21.380 1.00 52.44 78 ASN A C 1
ATOM 599 O O . ASN A 1 78 ? 21.050 13.015 -20.910 1.00 52.44 78 ASN A O 1
ATOM 603 N N . PRO A 1 79 ? 20.021 14.760 -21.943 1.00 49.38 79 PRO A N 1
ATOM 604 C CA . PRO A 1 79 ? 18.822 13.992 -22.227 1.00 49.38 79 PRO A CA 1
ATOM 605 C C . PRO A 1 79 ? 19.297 12.706 -22.892 1.00 49.38 79 PRO A C 1
ATOM 607 O O . PRO A 1 79 ? 20.213 12.767 -23.721 1.00 49.38 79 PRO A O 1
ATOM 610 N N . VAL A 1 80 ? 18.765 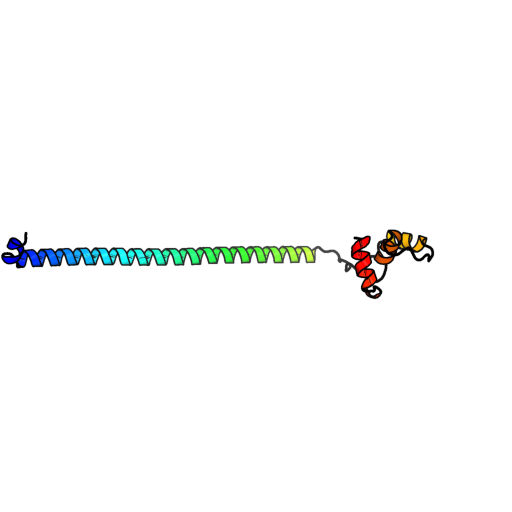11.556 -22.472 1.00 52.62 80 VAL A N 1
ATOM 611 C CA . VAL A 1 80 ? 18.954 10.305 -23.206 1.00 52.62 80 VAL A CA 1
ATOM 612 C C . VAL A 1 80 ? 18.297 10.543 -24.561 1.00 52.62 80 VAL A C 1
ATOM 614 O O . VAL A 1 80 ? 17.137 10.226 -24.780 1.00 52.62 80 VAL A O 1
ATOM 617 N N . GLY A 1 81 ? 19.010 11.246 -25.436 1.00 53.47 81 GLY A N 1
ATOM 618 C CA . GLY A 1 81 ? 18.752 11.234 -26.847 1.00 53.47 81 GLY A CA 1
ATOM 619 C C . GLY A 1 81 ? 18.954 9.802 -27.286 1.00 53.47 81 GLY A C 1
ATOM 620 O O . GLY A 1 81 ? 19.663 9.033 -26.628 1.00 53.47 81 GLY A O 1
ATOM 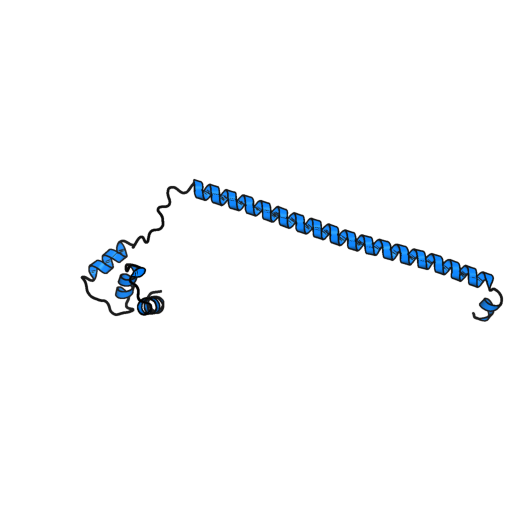621 N N . ASP A 1 82 ? 18.324 9.454 -28.391 1.00 56.91 82 ASP A N 1
ATOM 622 C CA . ASP A 1 82 ? 18.532 8.186 -29.064 1.00 56.91 82 ASP A CA 1
ATOM 623 C C . ASP A 1 82 ? 20.001 8.103 -29.513 1.00 56.91 82 ASP A C 1
ATOM 625 O O . ASP A 1 82 ? 20.357 8.398 -30.655 1.00 56.91 82 ASP A O 1
ATOM 629 N N . VAL A 1 83 ? 20.904 7.787 -28.580 1.00 64.06 83 VAL A N 1
ATOM 630 C CA . VAL A 1 83 ? 22.324 7.603 -28.844 1.00 64.06 83 VAL A CA 1
ATOM 631 C C . VAL A 1 83 ? 22.423 6.264 -29.547 1.00 64.06 83 VAL A C 1
ATOM 633 O O . VAL A 1 83 ? 22.567 5.216 -28.921 1.00 64.06 83 VAL A O 1
ATOM 636 N N . LYS A 1 84 ? 22.296 6.310 -30.875 1.00 68.38 84 LYS A N 1
ATOM 637 C CA . LYS A 1 84 ? 22.553 5.174 -31.756 1.00 68.38 84 LYS A CA 1
ATOM 638 C C . LYS A 1 84 ? 23.979 4.687 -31.468 1.00 68.38 84 LYS A C 1
ATOM 640 O O . LYS A 1 84 ? 24.915 5.477 -31.630 1.00 68.38 84 LYS A O 1
ATOM 645 N N . PRO A 1 85 ? 24.178 3.437 -31.014 1.00 70.62 85 PRO A N 1
ATOM 646 C CA . PRO A 1 85 ? 25.513 2.925 -30.742 1.00 70.62 85 PRO A CA 1
ATOM 647 C C . PRO A 1 85 ? 26.374 3.012 -32.003 1.00 70.62 85 PRO A C 1
ATOM 649 O O . PRO A 1 85 ? 25.958 2.560 -33.071 1.00 70.62 85 PRO A O 1
ATOM 652 N N . GLN A 1 86 ? 27.580 3.577 -31.885 1.00 73.44 86 GLN A N 1
ATOM 653 C CA . GLN A 1 86 ? 28.499 3.727 -33.022 1.00 73.44 86 GLN A CA 1
ATOM 654 C C . GLN A 1 86 ? 28.783 2.377 -33.703 1.00 73.44 86 GLN A C 1
ATOM 656 O O . GLN A 1 86 ? 28.862 2.299 -34.921 1.00 73.44 86 GLN A O 1
ATOM 661 N N . GLU A 1 87 ? 28.826 1.301 -32.918 1.00 76.00 87 GLU A N 1
ATOM 662 C CA . GLU A 1 87 ? 29.017 -0.069 -33.394 1.00 76.00 87 GLU A CA 1
ATOM 663 C C . GLU A 1 87 ? 27.910 -0.532 -34.363 1.00 76.00 87 GLU A C 1
ATOM 665 O O . GLU A 1 87 ? 28.202 -1.137 -35.394 1.00 76.00 87 GLU A O 1
ATOM 670 N N . SER A 1 88 ? 26.643 -0.204 -34.080 1.00 68.31 88 SER A N 1
ATOM 671 C CA . SER A 1 88 ? 25.515 -0.511 -34.971 1.00 68.31 88 SER A CA 1
ATOM 672 C C . SER A 1 88 ? 25.539 0.356 -36.232 1.00 68.31 88 SER A C 1
ATOM 674 O O . SER A 1 88 ? 25.227 -0.132 -37.316 1.00 68.31 88 SER A O 1
ATOM 676 N N . LEU A 1 89 ? 25.974 1.619 -36.131 1.00 76.88 89 LEU A N 1
ATOM 677 C CA . LEU A 1 89 ? 26.172 2.479 -37.305 1.00 76.88 89 LEU A CA 1
ATOM 678 C C . LEU A 1 89 ? 27.268 1.929 -38.226 1.00 76.88 89 LEU A C 1
ATOM 680 O O . LEU A 1 89 ? 27.087 1.907 -39.443 1.00 76.88 89 LEU A O 1
ATOM 684 N N . ASP A 1 90 ? 28.369 1.437 -37.659 1.00 80.56 90 ASP A N 1
ATOM 685 C CA . ASP A 1 90 ? 29.486 0.873 -38.417 1.00 80.56 90 ASP A CA 1
ATOM 686 C C . ASP A 1 90 ? 29.093 -0.451 -39.100 1.00 80.56 90 ASP A C 1
ATOM 688 O O . ASP A 1 90 ? 29.443 -0.677 -40.262 1.00 80.56 90 ASP A O 1
ATOM 692 N N . ARG A 1 91 ? 28.300 -1.302 -38.428 1.00 76.56 91 ARG A N 1
ATOM 693 C CA . ARG A 1 91 ? 27.727 -2.524 -39.026 1.00 76.56 91 ARG A CA 1
ATOM 694 C C . ARG A 1 91 ? 26.787 -2.213 -40.186 1.00 76.56 91 ARG A C 1
ATOM 696 O O . ARG A 1 91 ? 26.904 -2.819 -41.250 1.00 76.56 91 ARG A O 1
ATOM 703 N N . VAL A 1 92 ? 25.901 -1.234 -40.018 1.00 78.25 92 VAL A N 1
ATOM 704 C CA . VAL A 1 92 ? 24.968 -0.821 -41.074 1.00 78.25 92 VAL A CA 1
ATOM 705 C C . VAL A 1 92 ? 25.701 -0.150 -42.239 1.00 78.25 92 VAL A C 1
ATOM 707 O O . VAL A 1 92 ? 25.372 -0.394 -43.399 1.00 78.25 92 VAL A O 1
ATOM 710 N N . ALA A 1 93 ? 26.758 0.619 -41.970 1.00 80.75 93 ALA A N 1
ATOM 711 C CA . ALA A 1 93 ? 27.627 1.169 -43.008 1.00 80.75 93 ALA A CA 1
ATOM 712 C C . ALA A 1 93 ? 28.378 0.067 -43.783 1.00 80.75 93 ALA A C 1
ATOM 714 O O . ALA A 1 93 ? 28.508 0.149 -45.008 1.00 80.75 93 ALA A O 1
ATOM 715 N N . ALA A 1 94 ? 28.816 -1.001 -43.104 1.00 80.50 94 ALA A N 1
ATOM 716 C CA . ALA A 1 94 ? 29.503 -2.137 -43.722 1.00 80.50 94 ALA A CA 1
ATOM 717 C C . ALA A 1 94 ? 28.623 -2.922 -44.717 1.00 80.50 94 ALA A C 1
ATOM 719 O O . ALA A 1 94 ? 29.151 -3.535 -45.653 1.00 80.50 94 ALA A O 1
ATOM 720 N N . LEU A 1 95 ? 27.293 -2.842 -44.594 1.00 77.44 95 LEU A N 1
ATOM 721 C CA . LEU A 1 95 ? 26.349 -3.431 -45.552 1.00 77.44 95 LEU A CA 1
ATOM 722 C C . LEU A 1 95 ? 26.384 -2.755 -46.937 1.00 77.44 95 LEU A C 1
ATOM 724 O O . LEU A 1 95 ? 25.841 -3.312 -47.892 1.00 77.44 95 LEU A O 1
ATOM 728 N N . ASN A 1 96 ? 27.053 -1.600 -47.090 1.00 72.56 96 ASN A N 1
ATOM 729 C CA . ASN A 1 96 ? 27.301 -0.927 -48.376 1.00 72.56 96 ASN A CA 1
ATOM 730 C C . ASN A 1 96 ? 26.036 -0.765 -49.253 1.00 72.56 96 ASN A C 1
ATOM 732 O O . ASN A 1 96 ? 26.082 -0.933 -50.473 1.00 72.56 96 ASN A O 1
ATOM 736 N N . GLY A 1 97 ? 24.883 -0.478 -48.640 1.00 68.06 97 GLY A N 1
ATOM 737 C CA . GLY A 1 97 ? 23.614 -0.283 -49.354 1.00 68.06 97 GLY A CA 1
ATOM 738 C C . GLY A 1 97 ? 22.920 -1.566 -49.827 1.00 68.06 97 GLY A C 1
ATOM 739 O O . GLY A 1 97 ? 21.958 -1.489 -50.592 1.00 68.06 97 GLY A O 1
ATOM 740 N N . ARG A 1 98 ? 23.367 -2.751 -49.388 1.00 77.12 98 ARG A N 1
ATOM 741 C CA . ARG A 1 98 ? 22.575 -3.979 -49.534 1.00 77.12 98 ARG A CA 1
ATOM 742 C C . ARG A 1 98 ? 21.347 -3.889 -48.638 1.00 77.12 98 ARG A C 1
ATOM 744 O O . ARG A 1 98 ? 21.477 -3.564 -47.465 1.00 77.12 98 ARG A O 1
ATOM 751 N N . VAL A 1 99 ? 20.176 -4.199 -49.193 1.00 78.31 99 VAL A N 1
ATOM 752 C CA . VAL A 1 99 ? 18.934 -4.341 -48.424 1.00 78.31 99 VAL A CA 1
ATOM 753 C C . VAL A 1 99 ? 18.914 -5.758 -47.844 1.00 78.31 99 VAL A C 1
ATOM 755 O O . VAL A 1 99 ? 18.836 -6.705 -48.632 1.00 78.31 99 VAL A O 1
ATOM 758 N N . PRO A 1 100 ? 19.041 -5.931 -46.516 1.00 83.38 100 PRO A N 1
ATOM 759 C CA . PRO A 1 100 ? 19.032 -7.253 -45.904 1.00 83.38 100 PRO A CA 1
ATOM 760 C C . PRO A 1 100 ? 17.658 -7.915 -46.016 1.00 83.38 100 PRO A C 1
ATOM 762 O O . PRO A 1 100 ? 16.635 -7.246 -46.188 1.00 83.38 100 PRO A O 1
ATOM 765 N N . GLU A 1 101 ? 17.628 -9.240 -45.902 1.00 85.94 101 GLU A N 1
ATOM 766 C CA . GLU A 1 101 ? 16.374 -9.990 -45.859 1.00 85.94 101 GLU A CA 1
ATOM 767 C C . GLU A 1 101 ? 15.575 -9.629 -44.598 1.00 85.94 101 GLU A C 1
ATOM 769 O O . GLU A 1 101 ? 16.113 -9.587 -43.493 1.00 85.94 101 GLU A O 1
ATOM 774 N N . VAL A 1 102 ? 14.281 -9.359 -44.758 1.00 85.81 102 VAL A N 1
ATOM 775 C CA . VAL A 1 102 ? 13.406 -8.916 -43.666 1.00 85.81 102 VAL A CA 1
ATOM 776 C C . VAL A 1 102 ? 13.376 -9.951 -42.534 1.00 85.81 102 VAL A C 1
ATOM 778 O O . VAL A 1 102 ? 13.040 -11.112 -42.756 1.00 85.81 102 VAL A O 1
ATOM 781 N N . GLY A 1 103 ? 13.699 -9.515 -41.313 1.00 80.88 103 GLY A N 1
ATOM 782 C CA . GLY A 1 103 ? 13.761 -10.368 -40.122 1.00 80.88 103 GLY A CA 1
ATOM 783 C C . GLY A 1 103 ? 15.074 -11.138 -39.931 1.00 80.88 103 GLY A C 1
ATOM 784 O O . GLY A 1 103 ? 15.127 -11.996 -39.055 1.00 80.88 103 GLY A O 1
ATOM 785 N N . SER A 1 104 ? 16.103 -10.870 -40.741 1.00 85.62 104 SER A N 1
ATOM 786 C CA . SER A 1 104 ? 17.474 -11.355 -40.513 1.00 85.62 104 SER A CA 1
ATOM 787 C C . SER A 1 104 ? 18.240 -10.474 -39.515 1.00 85.62 104 SER A C 1
ATOM 789 O O . SER A 1 104 ? 17.862 -9.324 -39.298 1.00 85.62 104 SER A O 1
ATOM 791 N N . ASP A 1 105 ? 19.344 -10.972 -38.952 1.00 85.75 105 ASP A N 1
ATOM 792 C CA . ASP A 1 105 ? 20.165 -10.227 -37.979 1.00 85.75 105 ASP A CA 1
ATOM 793 C C . ASP A 1 105 ? 20.647 -8.871 -38.536 1.00 85.75 105 ASP A C 1
ATOM 795 O O . ASP A 1 105 ? 20.536 -7.837 -37.877 1.00 85.75 105 ASP A O 1
ATOM 799 N N . ASP A 1 106 ? 21.084 -8.849 -39.799 1.00 85.12 106 ASP A N 1
ATOM 800 C CA . ASP A 1 106 ? 21.489 -7.622 -40.497 1.00 85.12 106 ASP A CA 1
ATOM 801 C C . ASP A 1 106 ? 20.312 -6.648 -40.679 1.00 85.12 106 ASP A C 1
ATOM 803 O O . ASP A 1 106 ? 20.487 -5.430 -40.640 1.00 85.12 106 ASP A O 1
ATOM 807 N N . TRP A 1 107 ? 19.092 -7.165 -40.862 1.00 89.50 107 TRP A N 1
ATOM 808 C CA . TRP A 1 107 ? 17.881 -6.345 -40.928 1.00 89.50 107 TRP A CA 1
ATOM 809 C C . TRP A 1 107 ? 17.531 -5.747 -39.563 1.00 89.50 107 TRP A C 1
ATOM 811 O O . TRP A 1 107 ? 17.161 -4.577 -39.492 1.00 89.50 107 TRP A O 1
ATOM 821 N N . CYS A 1 108 ? 17.700 -6.507 -38.481 1.00 88.00 108 CYS A N 1
ATOM 822 C CA . CYS A 1 108 ? 17.488 -6.018 -37.122 1.00 88.00 108 CYS A CA 1
ATOM 823 C C . CYS A 1 108 ? 18.428 -4.849 -36.788 1.00 88.00 108 CYS A C 1
ATOM 825 O O . CYS A 1 108 ? 17.975 -3.825 -36.281 1.00 88.00 108 CYS A O 1
ATOM 827 N N . GLU A 1 109 ? 19.709 -4.945 -37.150 1.00 86.81 109 GLU A N 1
ATOM 828 C CA . GLU A 1 109 ? 20.690 -3.868 -36.945 1.00 86.81 109 GLU A CA 1
ATOM 829 C C . GLU A 1 109 ? 20.345 -2.604 -37.751 1.00 86.81 109 GLU A C 1
ATOM 831 O O . GLU A 1 109 ? 20.438 -1.488 -37.235 1.00 86.81 109 GLU A O 1
ATOM 836 N N . VAL A 1 110 ? 19.871 -2.761 -38.994 1.00 87.38 110 VAL A N 1
ATOM 837 C CA . VAL A 1 110 ? 19.373 -1.638 -39.811 1.00 87.38 110 VAL A CA 1
ATOM 838 C C . VAL A 1 110 ? 18.153 -0.981 -39.167 1.00 87.38 110 VAL A C 1
ATOM 840 O O . VAL A 1 110 ? 18.063 0.246 -39.132 1.00 87.38 110 VAL A O 1
ATOM 843 N N . MET A 1 111 ? 17.222 -1.775 -38.638 1.00 87.56 111 MET A N 1
ATOM 844 C CA . MET A 1 111 ? 16.024 -1.259 -37.979 1.00 87.56 111 MET A CA 1
ATOM 845 C C . MET A 1 111 ? 16.351 -0.567 -36.650 1.00 87.56 111 MET A C 1
ATOM 847 O O . MET A 1 111 ? 15.776 0.478 -36.367 1.00 87.56 111 MET A O 1
ATOM 851 N N . MET A 1 112 ? 17.331 -1.054 -35.882 1.00 85.06 112 MET A N 1
ATOM 852 C CA . MET A 1 112 ? 17.778 -0.421 -34.631 1.00 85.06 112 MET A CA 1
ATOM 853 C C . MET A 1 112 ? 18.329 0.999 -34.816 1.00 85.06 112 MET A C 1
ATOM 855 O O . MET A 1 112 ? 18.240 1.817 -33.903 1.00 85.06 112 MET A O 1
ATOM 859 N N . VAL A 1 113 ? 18.905 1.305 -35.981 1.00 86.19 113 VAL A N 1
ATOM 860 C CA . VAL A 1 113 ? 19.424 2.647 -36.298 1.00 86.19 113 VAL A CA 1
ATOM 861 C C . VAL A 1 113 ? 18.453 3.480 -37.139 1.00 86.19 113 VAL A C 1
ATOM 863 O O . VAL A 1 113 ? 18.747 4.643 -37.43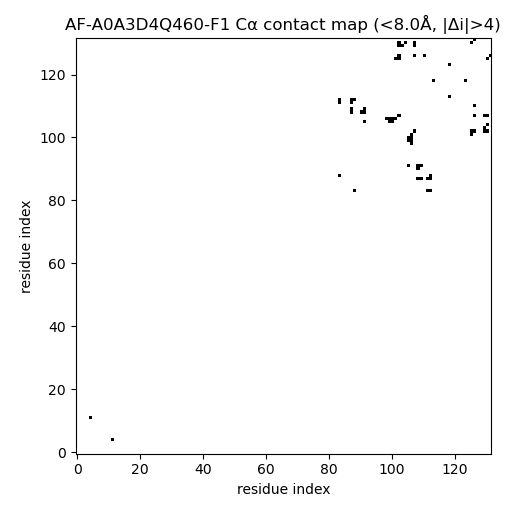1 1.00 86.19 113 VAL A O 1
ATOM 866 N N . LYS A 1 114 ? 17.309 2.914 -37.538 1.00 84.94 114 LYS A N 1
ATOM 867 C CA . LYS A 1 114 ? 16.261 3.600 -38.298 1.00 84.94 114 LYS A CA 1
ATOM 868 C C . LYS A 1 114 ? 15.453 4.503 -37.367 1.00 84.94 114 LYS A C 1
ATOM 870 O O . LYS A 1 114 ? 15.023 4.068 -36.302 1.00 84.94 114 LYS A O 1
ATOM 875 N N . ASP A 1 115 ? 15.227 5.747 -37.780 1.00 83.50 115 ASP A N 1
ATOM 876 C CA . ASP A 1 115 ? 14.452 6.713 -36.993 1.00 83.50 115 ASP A CA 1
ATOM 877 C C . ASP A 1 115 ? 13.014 6.227 -36.783 1.00 83.50 115 ASP A C 1
ATOM 879 O O . ASP A 1 115 ? 12.395 5.704 -37.709 1.00 83.50 115 ASP A O 1
ATOM 883 N N . ALA A 1 116 ? 12.486 6.380 -35.566 1.00 78.75 116 ALA A N 1
ATOM 884 C CA . ALA A 1 116 ? 11.204 5.797 -35.160 1.00 78.75 116 ALA A CA 1
ATOM 885 C C . ALA A 1 116 ? 10.002 6.301 -35.986 1.00 78.75 116 ALA A C 1
ATOM 887 O O . ALA A 1 116 ? 9.023 5.578 -36.167 1.00 78.75 116 ALA A O 1
ATOM 888 N N . ASP A 1 117 ? 10.077 7.520 -36.519 1.00 83.38 117 ASP A N 1
ATOM 889 C CA . ASP A 1 117 ? 9.061 8.128 -37.385 1.00 83.38 117 ASP A CA 1
ATOM 890 C C . ASP A 1 117 ? 9.029 7.530 -38.804 1.00 83.38 117 ASP A C 1
ATOM 892 O O . ASP A 1 117 ? 8.042 7.695 -39.522 1.00 83.38 117 ASP A O 1
ATOM 896 N N . ALA A 1 118 ? 10.071 6.792 -39.195 1.00 84.31 118 ALA A N 1
ATOM 897 C CA . ALA A 1 118 ? 10.183 6.136 -40.493 1.00 84.31 118 ALA A CA 1
ATOM 898 C C . ALA A 1 118 ? 9.714 4.667 -40.495 1.00 84.31 118 ALA A C 1
ATOM 900 O O . ALA A 1 118 ? 9.830 3.992 -41.524 1.00 84.31 118 ALA A O 1
ATOM 901 N N . TRP A 1 119 ? 9.225 4.141 -39.368 1.00 89.00 119 TRP A N 1
ATOM 902 C CA . TRP A 1 119 ? 8.778 2.749 -39.262 1.00 89.00 119 TRP A CA 1
ATOM 903 C C . TRP A 1 119 ? 7.344 2.587 -39.757 1.00 89.00 119 TRP A C 1
ATOM 905 O O . TRP A 1 119 ? 6.440 3.315 -39.342 1.00 89.00 119 TRP A O 1
ATOM 915 N N . THR A 1 120 ? 7.104 1.570 -40.581 1.00 90.88 120 THR A N 1
ATOM 916 C CA . THR A 1 120 ? 5.737 1.116 -40.851 1.00 90.88 120 THR A CA 1
ATOM 917 C C . THR A 1 120 ? 5.247 0.195 -39.737 1.00 90.88 120 THR A C 1
ATOM 919 O O . THR A 1 120 ? 6.029 -0.364 -38.965 1.00 90.88 120 THR A O 1
ATOM 922 N N . LYS A 1 121 ? 3.928 0.009 -39.644 1.00 90.75 121 LYS A N 1
ATOM 923 C CA . LYS A 1 121 ? 3.339 -0.887 -38.644 1.00 90.75 121 LYS A CA 1
ATOM 924 C C . LYS A 1 121 ? 3.774 -2.337 -38.866 1.00 90.75 121 LYS A C 1
ATOM 926 O O . LYS A 1 121 ? 4.065 -3.053 -37.918 1.00 90.75 121 LYS A O 1
ATOM 931 N N . GLU A 1 122 ? 3.870 -2.741 -40.125 1.00 90.19 122 GLU A N 1
ATOM 932 C CA . GLU A 1 122 ? 4.316 -4.072 -40.518 1.00 90.19 122 GLU A CA 1
ATOM 933 C C . GLU A 1 122 ? 5.781 -4.310 -40.124 1.00 90.19 122 GLU A C 1
ATOM 935 O O . GLU A 1 122 ? 6.120 -5.382 -39.632 1.00 90.19 122 GLU A O 1
ATOM 940 N N . GLU A 1 123 ? 6.649 -3.308 -40.283 1.00 88.81 123 GLU A N 1
ATOM 941 C CA . GLU A 1 123 ? 8.045 -3.385 -39.841 1.00 88.81 123 GLU A CA 1
ATOM 942 C C . GLU A 1 123 ? 8.160 -3.488 -38.314 1.00 88.81 123 GLU A C 1
ATOM 944 O O . GLU A 1 123 ? 8.963 -4.282 -37.826 1.00 88.81 123 GLU A O 1
ATOM 949 N N . GLN A 1 124 ? 7.338 -2.744 -37.562 1.00 88.44 124 GLN A N 1
ATOM 950 C CA . GLN A 1 124 ? 7.286 -2.833 -36.095 1.00 88.44 124 GLN A CA 1
ATOM 951 C C . GLN A 1 124 ? 6.908 -4.240 -35.628 1.00 88.44 124 GLN A C 1
ATOM 953 O O . GLN A 1 124 ? 7.585 -4.811 -34.773 1.00 88.44 124 GLN A O 1
ATOM 958 N N . ASP A 1 125 ? 5.861 -4.817 -36.221 1.00 91.69 125 ASP A N 1
ATOM 959 C CA . ASP A 1 125 ? 5.381 -6.151 -35.863 1.00 91.69 125 ASP A CA 1
ATOM 960 C C . ASP A 1 125 ? 6.428 -7.232 -36.177 1.00 91.69 125 ASP A C 1
ATOM 962 O O . ASP A 1 125 ? 6.628 -8.154 -35.385 1.00 91.69 125 ASP A O 1
ATOM 966 N N . ILE A 1 126 ? 7.127 -7.119 -37.311 1.00 89.62 126 ILE A N 1
ATOM 967 C CA . ILE A 1 126 ? 8.182 -8.066 -37.697 1.00 89.62 126 ILE A CA 1
ATOM 968 C C . ILE A 1 126 ? 9.403 -7.922 -36.787 1.00 89.62 126 ILE A C 1
ATOM 970 O O . ILE A 1 126 ? 9.953 -8.931 -36.345 1.00 89.62 126 ILE A O 1
ATOM 974 N N . PHE A 1 127 ? 9.809 -6.692 -36.471 1.00 90.06 127 PHE A N 1
ATOM 975 C CA . PHE A 1 127 ? 10.928 -6.430 -35.571 1.00 90.06 127 PHE A CA 1
ATOM 976 C C . PHE A 1 127 ? 10.664 -7.004 -34.179 1.00 90.06 127 PHE A C 1
ATOM 978 O O . PHE A 1 127 ? 11.497 -7.732 -33.648 1.00 90.06 127 PHE A O 1
ATOM 985 N N . ALA A 1 128 ? 9.465 -6.791 -33.635 1.00 90.00 128 ALA A N 1
ATOM 986 C CA . ALA A 1 128 ? 9.083 -7.344 -32.340 1.00 90.00 128 ALA A CA 1
ATOM 987 C C . ALA A 1 128 ? 9.042 -8.883 -32.311 1.00 90.00 128 ALA A C 1
ATOM 989 O O . ALA A 1 128 ? 9.213 -9.477 -31.253 1.00 90.00 128 ALA A O 1
ATOM 990 N N . GLN A 1 129 ? 8.802 -9.538 -33.451 1.00 89.69 129 GLN A N 1
ATOM 991 C CA . GLN A 1 129 ? 8.743 -11.002 -33.542 1.00 89.69 129 GLN A CA 1
ATOM 992 C C . GLN A 1 129 ? 10.095 -11.666 -33.817 1.00 89.69 129 GLN A C 1
ATOM 994 O O . GLN A 1 129 ? 10.234 -12.867 -33.580 1.00 89.69 129 GLN A O 1
ATOM 999 N N . ARG A 1 130 ? 11.044 -10.941 -34.419 1.00 87.62 130 ARG A N 1
ATOM 1000 C CA . ARG A 1 130 ? 12.279 -11.519 -34.978 1.00 87.62 130 ARG A CA 1
ATOM 1001 C C . ARG A 1 130 ? 13.566 -10.942 -34.393 1.00 87.62 130 ARG A C 1
ATOM 1003 O O . ARG A 1 130 ? 14.582 -11.616 -34.487 1.00 87.62 130 ARG A O 1
ATOM 1010 N N . CYS A 1 131 ? 13.521 -9.743 -33.814 1.00 83.38 131 CYS A N 1
ATOM 1011 C CA . CYS A 1 131 ? 14.702 -8.985 -33.389 1.00 83.38 131 CYS A CA 1
ATOM 1012 C C . CYS A 1 131 ? 14.757 -8.690 -31.879 1.00 83.38 131 CYS A C 1
ATOM 1014 O O . CYS A 1 131 ? 15.775 -8.182 -31.411 1.00 83.38 131 CYS A O 1
ATOM 1016 N N . LEU A 1 132 ? 13.679 -8.977 -31.137 1.00 81.50 132 LEU A N 1
ATOM 1017 C CA . LEU A 1 132 ? 13.573 -8.873 -29.674 1.00 81.50 132 LEU A CA 1
ATOM 1018 C C . LEU A 1 132 ? 13.411 -10.267 -29.060 1.00 81.50 132 LEU A C 1
ATOM 1020 O O . LEU A 1 132 ? 13.973 -10.488 -27.965 1.00 81.50 132 LEU A O 1
#

pLDDT: mean 79.49, std 11.43, range [47.66, 95.69]

Radius of gyration: 42.37 Å; Cα contacts (8 Å, |Δi|>4): 35; chains: 1; bounding box: 81×41×102 Å

Secondary structure (DSSP, 8-state):
-HHHHHH-HHHHHHHHHHHHHHHHHHHHHHHHHHHHHHHHHHHHHHHHHHHHHHHHHHHHHHHHHHHHHHHHH------------HHHHHHHHHTTT--PPTTSHHHHHHHHTS-GGG--HHHHHHHHHHT-

Solvent-accessible surface area (backbone atoms only — not comparable to full-atom values): 7711 Å² total; per-residue (Å²): 118,75,69,58,54,70,74,39,50,66,61,49,49,52,51,53,50,53,50,51,52,54,52,51,52,52,51,52,54,54,53,51,52,51,52,52,49,55,52,50,51,54,53,49,52,54,52,51,52,50,54,51,52,53,51,52,52,52,52,49,52,50,52,53,48,54,50,50,52,50,64,70,65,51,68,83,74,67,74,88,59,90,75,65,54,66,68,49,52,52,54,48,57,69,48,71,83,61,82,59,60,88,64,37,74,69,29,39,45,45,53,71,68,47,59,80,90,76,60,50,72,68,55,51,56,45,43,63,76,58,65,110